Protein AF-A0A8S1VFV1-F1 (afdb_monomer_lite)

Foldseek 3Di:
DDDDDPDDDDPPDDDDDDVPQCPDPNNVVVVVVVVVVVVVVVVVVVVVVVVVVVVVVVVVVVVVVVVVVVVVVVVVVVVVVVVVVVVVVVVVVVVVVVVVVVVVVVVVVVVVVVVVVVVVVVVVVVVVVVVVVVVVVD

Radius of gyration: 51.1 Å; chains: 1; bounding box: 91×17×142 Å

Organism: NCBI:txid43138

Sequence (138 aa):
MQKTHYSSFSITSNSTDNSQNNASLKGKISSLESLMYEVADSVEIHRKEYQSLKQLKDEFESILSNKTEDMLKTLQNELIHLDDELKREVGYQLAENSRIQTQLTHLKGEKTALAIKLNELHLRISNLEVQVGNHEQN

pLDDT: mean 86.97, std 19.4, range [39.28, 98.69]

Secondary structure (DSSP, 8-state):
---------------SS-TTTSSSHHHHHHHHHHHHHHHHHHHHHHHHHHHHHHHHHHHHHHHHHHHHHHHHHHHHHHHHHHHHHHHHHHHHHHHHHHHHHHHHHHHHHHHHHHHHHHHHHHHHHHHHHHHHHHHTT-

Structure (mmCIF, N/CA/C/O backbone):
data_AF-A0A8S1VFV1-F1
#
_entry.id   AF-A0A8S1VFV1-F1
#
loop_
_atom_site.group_PDB
_atom_site.id
_atom_site.type_symbol
_atom_site.label_atom_id
_atom_site.label_alt_id
_atom_site.label_comp_id
_atom_site.label_asym_id
_atom_site.label_entity_id
_atom_site.label_seq_id
_atom_site.pdbx_PDB_ins_code
_atom_site.Cartn_x
_atom_site.Cartn_y
_atom_site.Cartn_z
_atom_site.occupancy
_atom_site.B_iso_or_equiv
_atom_site.auth_seq_id
_atom_site.auth_comp_id
_atom_site.auth_asym_id
_atom_site.auth_atom_id
_atom_site.pdbx_PDB_model_num
ATOM 1 N N . MET A 1 1 ? -8.007 12.132 36.803 1.00 41.78 1 MET A N 1
ATOM 2 C CA . MET A 1 1 ? -7.952 10.900 37.622 1.00 41.78 1 MET A CA 1
ATOM 3 C C . MET A 1 1 ? -8.260 11.285 39.064 1.00 41.78 1 MET A C 1
ATOM 5 O O . MET A 1 1 ? -7.393 11.830 39.737 1.00 41.78 1 MET A O 1
ATOM 9 N N . GLN A 1 2 ? -9.517 11.140 39.491 1.00 39.28 2 GLN A N 1
ATOM 10 C CA . GLN A 1 2 ? -9.943 11.462 40.858 1.00 39.28 2 GLN A CA 1
ATOM 11 C C . GLN A 1 2 ? -9.546 10.318 41.796 1.00 39.28 2 GLN A C 1
ATOM 13 O O . GLN A 1 2 ? -9.815 9.154 41.516 1.00 39.28 2 GLN A O 1
ATOM 18 N N . LYS A 1 3 ? -8.849 10.669 42.881 1.00 44.31 3 LYS A N 1
ATOM 19 C CA . LYS A 1 3 ? -8.423 9.752 43.940 1.00 44.31 3 LYS A CA 1
ATOM 20 C C . LYS 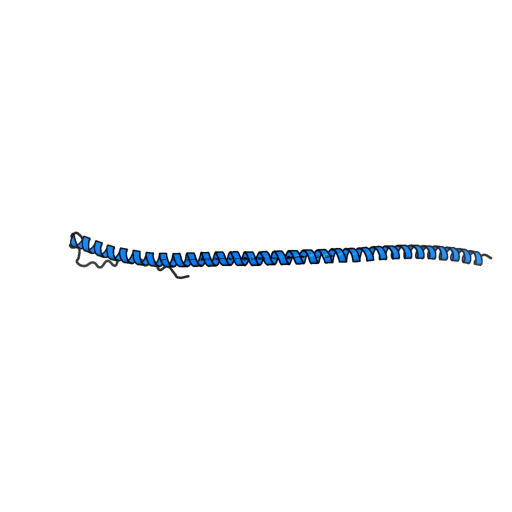A 1 3 ? -9.650 9.212 44.675 1.00 44.31 3 LYS A C 1
ATOM 22 O O . LYS A 1 3 ? -10.399 9.985 45.264 1.00 44.31 3 LYS A O 1
ATOM 27 N N . THR A 1 4 ? -9.799 7.892 44.686 1.00 49.88 4 THR A N 1
ATOM 28 C CA . THR A 1 4 ? -10.691 7.160 45.588 1.00 49.88 4 THR A CA 1
ATOM 29 C C . THR A 1 4 ? -10.267 7.446 47.031 1.00 49.88 4 THR A C 1
ATOM 31 O O . THR A 1 4 ? -9.219 6.983 47.483 1.00 49.88 4 THR A O 1
ATOM 34 N N . HIS A 1 5 ? -11.043 8.261 47.745 1.00 43.94 5 HIS A N 1
ATOM 35 C CA . HIS A 1 5 ? -10.883 8.445 49.183 1.00 43.94 5 HIS A CA 1
ATOM 36 C C . HIS A 1 5 ? -11.460 7.216 49.890 1.00 43.94 5 HIS A C 1
ATOM 38 O O . HIS A 1 5 ? -12.662 7.121 50.115 1.00 43.94 5 HIS A O 1
ATOM 44 N N . TYR A 1 6 ? -10.594 6.269 50.245 1.00 45.34 6 TYR A N 1
ATOM 45 C CA . TYR A 1 6 ? -10.916 5.286 51.271 1.00 45.34 6 TYR A CA 1
ATOM 46 C C . TYR A 1 6 ? -10.974 6.025 52.612 1.00 45.34 6 TYR A C 1
ATOM 48 O O . TYR A 1 6 ? -9.948 6.475 53.122 1.00 45.34 6 TYR A O 1
ATOM 56 N N . SER A 1 7 ? -12.180 6.206 53.151 1.00 55.59 7 SER A N 1
ATOM 57 C CA . SER A 1 7 ? -12.370 6.668 54.526 1.00 55.59 7 SER A CA 1
ATOM 58 C C . SER A 1 7 ? -11.846 5.583 55.466 1.00 55.59 7 SER A C 1
ATOM 60 O O . SER A 1 7 ? -12.406 4.490 55.549 1.00 55.59 7 SER A O 1
ATOM 62 N N . SER A 1 8 ? -10.717 5.850 56.121 1.00 51.50 8 SER A N 1
ATOM 63 C CA . SER A 1 8 ? -10.161 4.980 57.150 1.00 51.50 8 SER A CA 1
ATOM 64 C C . SER A 1 8 ? -11.067 4.982 58.380 1.00 51.50 8 SER A C 1
ATOM 66 O O . SER A 1 8 ? -11.282 6.024 58.998 1.00 51.50 8 SER A O 1
ATOM 68 N N . PHE A 1 9 ? -11.552 3.803 58.756 1.00 48.72 9 PHE A N 1
ATOM 69 C CA . PHE A 1 9 ? -12.291 3.557 59.986 1.00 48.72 9 PHE A CA 1
ATOM 70 C C . PHE A 1 9 ? -11.392 3.795 61.210 1.00 48.72 9 PHE A C 1
ATOM 72 O O . PHE A 1 9 ? -10.504 2.997 61.507 1.00 48.72 9 PHE A O 1
ATOM 79 N N . SER A 1 10 ? -11.611 4.900 61.922 1.00 47.03 10 SER A N 1
ATOM 80 C CA . SER A 1 10 ? -11.020 5.155 63.237 1.00 47.03 10 SER A CA 1
ATOM 81 C C . SER A 1 10 ? -12.103 5.042 64.309 1.00 47.03 10 SER A C 1
ATOM 83 O O . SER A 1 10 ? -12.920 5.949 64.469 1.00 47.03 10 SER A O 1
ATOM 85 N N . ILE A 1 11 ? -12.102 3.928 65.051 1.00 48.06 11 ILE A N 1
ATOM 86 C CA . ILE A 1 11 ? -12.863 3.802 66.301 1.00 48.06 11 ILE A CA 1
ATOM 87 C C . ILE A 1 11 ? -12.191 4.710 67.333 1.00 48.06 11 ILE A C 1
ATOM 89 O O . ILE A 1 11 ? -11.154 4.363 67.899 1.00 48.06 11 ILE A O 1
ATOM 93 N N . THR A 1 12 ? -12.788 5.868 67.597 1.00 42.62 12 THR A N 1
ATOM 94 C CA . THR A 1 12 ? -12.468 6.659 68.786 1.00 42.62 12 THR A CA 1
ATOM 95 C C . THR A 1 12 ? -13.215 6.058 69.972 1.00 42.62 12 THR A C 1
ATOM 97 O O . THR A 1 12 ? -14.414 6.269 70.151 1.00 42.62 12 THR A O 1
ATOM 100 N N . SER A 1 13 ? -12.498 5.281 70.780 1.00 43.47 13 SER A N 1
ATOM 101 C CA . SER A 1 13 ? -12.974 4.742 72.053 1.00 43.47 13 SER A CA 1
ATOM 102 C C . SER A 1 13 ? -13.114 5.862 73.090 1.00 43.47 13 SER A C 1
ATOM 104 O O . SER A 1 13 ? -12.183 6.125 73.846 1.00 43.47 13 SER A O 1
ATOM 106 N N . ASN A 1 14 ? -14.281 6.507 73.155 1.00 42.03 14 ASN A N 1
ATOM 107 C CA . ASN A 1 14 ? -14.669 7.305 74.319 1.00 42.03 14 ASN A CA 1
ATOM 108 C C . ASN A 1 14 ? -15.336 6.396 75.356 1.00 42.03 14 ASN A C 1
ATOM 110 O O . ASN A 1 14 ? -16.517 6.060 75.281 1.00 42.03 14 ASN A O 1
ATOM 114 N N . SER A 1 15 ? -14.536 5.985 76.334 1.00 49.12 15 SER A N 1
ATOM 115 C CA . SER A 1 15 ? -14.957 5.322 77.560 1.00 49.12 15 SER A CA 1
ATOM 116 C C . SER A 1 15 ? -15.571 6.329 78.533 1.00 49.12 15 SER A C 1
ATOM 118 O O . SER A 1 15 ? -14.842 6.981 79.279 1.00 49.12 15 SER A O 1
ATOM 120 N N . THR A 1 16 ? -16.901 6.440 78.559 1.00 42.75 16 THR A N 1
ATOM 121 C CA . THR A 1 16 ? -17.665 6.769 79.778 1.00 42.75 16 THR A CA 1
ATOM 122 C C . THR A 1 16 ? -19.147 6.406 79.600 1.00 42.75 16 THR A C 1
ATOM 124 O O . THR A 1 16 ? -19.848 6.968 78.767 1.00 42.75 16 THR A O 1
ATOM 127 N N . ASP A 1 17 ? -19.598 5.439 80.402 1.00 42.28 17 ASP A N 1
ATOM 128 C CA . ASP A 1 17 ? -20.974 5.312 80.908 1.00 42.28 17 ASP A CA 1
ATOM 129 C C . ASP A 1 17 ? -22.140 4.925 79.964 1.00 42.28 17 ASP A C 1
ATOM 131 O O . ASP A 1 17 ? -23.192 5.558 79.945 1.00 42.28 17 ASP A O 1
ATOM 135 N N . ASN A 1 18 ? -22.020 3.814 79.219 1.00 50.53 18 ASN A N 1
ATOM 136 C CA . ASN A 1 18 ? -23.182 3.239 78.506 1.00 50.53 18 ASN A CA 1
ATOM 137 C C . ASN A 1 18 ? -23.216 1.694 78.438 1.00 50.53 18 ASN A C 1
ATOM 139 O O . ASN A 1 18 ? -23.801 1.100 77.531 1.00 50.53 18 ASN A O 1
ATOM 143 N N . SER A 1 19 ? -22.579 1.015 79.401 1.00 45.59 19 SER A N 1
ATOM 144 C CA . SER A 1 19 ? -22.376 -0.448 79.376 1.00 45.59 19 SER A CA 1
ATOM 145 C C . SER A 1 19 ? -23.647 -1.276 79.665 1.00 45.59 19 SER A C 1
ATOM 147 O O . SER A 1 19 ? -23.723 -2.445 79.297 1.00 45.59 19 SER A O 1
ATOM 149 N N . GLN A 1 20 ? -24.699 -0.688 80.248 1.00 47.16 20 GLN A N 1
ATOM 150 C CA . GLN A 1 20 ? -25.957 -1.405 80.531 1.00 47.16 20 GLN A CA 1
ATOM 151 C C . GLN A 1 20 ? -27.003 -1.345 79.405 1.00 47.16 20 GLN A C 1
ATOM 153 O O . GLN A 1 20 ? -27.929 -2.155 79.395 1.00 47.16 20 GLN A O 1
ATOM 158 N N . ASN A 1 21 ? -26.849 -0.462 78.412 1.00 52.09 21 ASN A N 1
ATOM 159 C CA . ASN A 1 21 ? -27.870 -0.277 77.375 1.00 52.09 21 ASN A CA 1
ATOM 160 C C . ASN A 1 21 ? -27.671 -1.163 76.137 1.00 52.09 21 ASN A C 1
ATOM 162 O O . ASN A 1 21 ? -28.659 -1.497 75.486 1.00 52.09 21 ASN A O 1
ATOM 166 N N . ASN A 1 22 ? -26.449 -1.629 75.858 1.00 52.91 22 ASN A N 1
ATOM 167 C CA . ASN A 1 22 ? -26.134 -2.409 74.651 1.00 52.91 22 ASN A CA 1
ATOM 168 C C . ASN A 1 22 ? -26.570 -3.895 74.730 1.00 52.91 22 ASN A C 1
ATOM 170 O O . ASN A 1 22 ? -26.799 -4.550 73.716 1.00 52.91 22 ASN A O 1
ATOM 174 N N . ALA A 1 23 ? -26.749 -4.434 75.943 1.00 57.53 23 ALA A N 1
ATOM 175 C CA . ALA A 1 23 ? -27.329 -5.765 76.162 1.00 57.53 23 ALA A CA 1
ATOM 176 C C . ALA A 1 23 ? -28.871 -5.748 76.201 1.00 57.53 23 ALA A C 1
ATOM 178 O O . ALA A 1 23 ? -29.505 -6.797 76.068 1.00 57.53 23 ALA A O 1
ATOM 179 N N . SER A 1 24 ? -29.475 -4.565 76.364 1.00 74.25 24 SER A N 1
ATOM 180 C CA . SER A 1 24 ? -30.926 -4.391 76.372 1.00 74.25 24 SER A CA 1
ATOM 181 C C . SER A 1 24 ? -31.486 -4.463 74.948 1.00 74.25 24 SER A C 1
ATOM 183 O O . SER A 1 24 ? -30.858 -4.004 73.992 1.00 74.25 24 SER A O 1
ATOM 185 N N . LEU A 1 25 ? -32.701 -4.997 74.797 1.00 78.00 25 LEU A N 1
ATOM 186 C CA . LEU A 1 25 ? -33.429 -5.001 73.521 1.00 78.00 25 LEU A CA 1
ATOM 187 C C . LEU A 1 25 ? -33.479 -3.606 72.883 1.00 78.00 25 LEU A C 1
ATOM 189 O O . LEU A 1 25 ? -33.323 -3.483 71.674 1.00 78.00 25 LEU A O 1
ATOM 193 N N . LYS A 1 26 ? -33.614 -2.556 73.698 1.00 84.56 26 LYS A N 1
ATOM 194 C CA . LYS A 1 26 ? -33.684 -1.169 73.234 1.00 84.56 26 LYS A CA 1
ATOM 195 C C . LYS A 1 26 ? -32.374 -0.692 72.592 1.00 84.56 26 LYS A C 1
ATOM 197 O O . LYS A 1 26 ? -32.424 -0.013 71.574 1.00 84.56 26 LYS A O 1
ATOM 202 N N . GLY A 1 27 ? -31.218 -1.076 73.138 1.00 84.38 27 GLY A N 1
ATOM 203 C CA . GLY A 1 27 ? -29.914 -0.753 72.545 1.00 84.38 27 GLY A CA 1
ATOM 204 C C . GLY A 1 27 ? -29.672 -1.499 71.238 1.00 84.38 27 GLY A C 1
ATOM 205 O O . GLY A 1 27 ? -29.282 -0.884 70.254 1.00 84.38 27 GLY A O 1
ATOM 206 N N . LYS A 1 28 ? -30.012 -2.795 71.188 1.00 87.81 28 LYS A N 1
ATOM 207 C CA . LYS A 1 28 ? -29.935 -3.583 69.946 1.00 87.81 28 LYS A CA 1
ATOM 208 C C . LYS A 1 28 ? -30.847 -3.026 68.850 1.00 87.81 28 LYS A C 1
ATOM 210 O O . LYS A 1 28 ? -30.425 -2.962 67.702 1.00 87.81 28 LYS A O 1
ATOM 215 N N . ILE A 1 29 ? -32.065 -2.602 69.201 1.00 87.12 29 ILE A N 1
ATOM 216 C CA . ILE A 1 29 ? -33.002 -1.955 68.270 1.00 87.12 29 ILE A CA 1
ATOM 217 C C . ILE A 1 29 ? -32.421 -0.633 67.764 1.00 87.12 29 ILE A C 1
ATOM 219 O O . ILE A 1 29 ? -32.360 -0.432 66.560 1.00 87.12 29 ILE A O 1
ATOM 223 N N . SER A 1 30 ? -31.906 0.218 68.652 1.00 89.75 30 SER A N 1
AT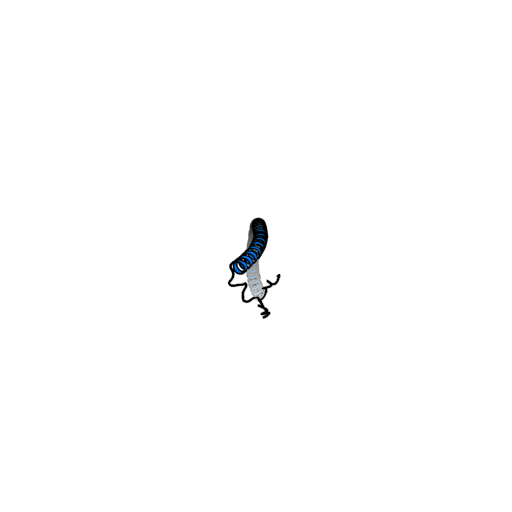OM 224 C CA . SER A 1 30 ? -31.292 1.489 68.255 1.00 89.75 30 SER A CA 1
ATOM 225 C C . SER A 1 30 ? -30.062 1.298 67.352 1.00 89.75 30 SER A C 1
ATOM 227 O O . SER A 1 30 ? -29.896 2.027 66.376 1.00 89.75 30 SER A O 1
ATOM 229 N N . SER A 1 31 ? -29.227 0.284 67.608 1.00 89.88 31 SER A N 1
ATOM 230 C CA . SER A 1 31 ? -28.115 -0.070 66.716 1.00 89.88 31 SER A CA 1
ATOM 231 C C . SER A 1 31 ? -28.589 -0.597 65.361 1.00 89.88 31 SER A C 1
ATOM 233 O O . SER A 1 31 ? -28.001 -0.249 64.341 1.00 89.88 31 SER A O 1
ATOM 235 N N . LEU A 1 32 ? -29.651 -1.408 65.328 1.00 90.81 32 LEU A N 1
ATOM 236 C CA . LEU A 1 32 ? -30.247 -1.891 64.079 1.00 90.81 32 LEU A CA 1
ATOM 237 C C . LEU A 1 32 ? -30.868 -0.754 63.264 1.00 90.81 32 LEU A C 1
ATOM 239 O O . LEU A 1 32 ? -30.707 -0.734 62.050 1.00 90.81 32 LEU A O 1
ATOM 243 N N . GLU A 1 33 ? -31.529 0.202 63.913 1.00 91.19 33 GLU A N 1
ATOM 244 C CA . GLU A 1 33 ? -32.062 1.400 63.259 1.00 91.19 33 GLU A CA 1
ATOM 245 C C . GLU A 1 33 ? -30.934 2.241 62.659 1.00 91.19 33 GLU A C 1
ATOM 247 O O . GLU A 1 33 ? -31.011 2.631 61.497 1.00 91.19 33 GLU A O 1
ATOM 252 N N . SER A 1 34 ? -29.848 2.456 63.407 1.00 92.38 34 SER A N 1
ATOM 253 C CA . SER A 1 34 ? -28.671 3.166 62.899 1.00 92.38 34 SER A CA 1
ATOM 254 C C . SER A 1 34 ? -28.056 2.468 61.683 1.00 92.38 34 SER A C 1
ATOM 256 O O . SER A 1 34 ? -27.762 3.124 60.687 1.00 92.38 34 SER A O 1
ATOM 258 N N . LEU A 1 35 ? -27.895 1.143 61.744 1.00 94.62 35 LEU A N 1
ATOM 259 C CA . LEU A 1 35 ? -27.370 0.354 60.632 1.00 94.62 35 LEU A CA 1
ATOM 260 C C . LEU A 1 35 ? -28.318 0.385 59.425 1.00 94.62 35 LEU A C 1
ATOM 262 O O . LEU A 1 35 ? -27.867 0.432 58.287 1.00 94.62 35 LEU A O 1
ATOM 266 N N . MET A 1 36 ? -29.632 0.379 59.658 1.00 94.44 36 MET A N 1
ATOM 267 C CA . MET A 1 36 ? -30.634 0.470 58.596 1.00 94.44 36 MET A CA 1
ATOM 268 C C . MET A 1 36 ? -30.512 1.788 57.825 1.00 94.44 36 MET A C 1
ATOM 270 O O . MET A 1 36 ? -30.540 1.764 56.596 1.00 94.44 36 MET A O 1
ATOM 274 N N . TYR A 1 37 ? -30.347 2.918 58.520 1.00 95.56 37 TYR A N 1
ATOM 275 C CA . TYR A 1 37 ? -30.138 4.211 57.863 1.00 95.56 37 TYR A CA 1
ATOM 276 C C . TYR A 1 37 ? -28.814 4.260 57.097 1.00 95.56 37 TYR A C 1
ATOM 278 O O . TYR A 1 37 ? -28.790 4.711 55.956 1.00 95.56 37 TYR A O 1
ATOM 286 N N . GLU A 1 38 ? -27.733 3.729 57.671 1.00 95.12 38 GLU A N 1
ATOM 287 C CA . GLU A 1 38 ? -26.427 3.680 57.004 1.00 95.12 38 GLU A CA 1
ATOM 288 C C . GLU A 1 38 ? -26.456 2.814 55.733 1.00 95.12 38 GLU A C 1
ATOM 290 O O . GLU A 1 38 ? -25.938 3.204 54.685 1.00 95.12 38 GLU A O 1
ATOM 295 N N . VAL A 1 39 ? -27.123 1.658 55.789 1.00 95.19 39 VAL A N 1
ATOM 296 C CA . VAL A 1 39 ? -27.323 0.794 54.618 1.00 95.19 39 VAL A CA 1
ATOM 297 C C . VAL A 1 39 ? -28.203 1.483 53.576 1.00 95.19 39 VAL A C 1
ATOM 299 O O . VAL A 1 39 ? -27.903 1.391 52.387 1.00 95.19 39 VAL A O 1
ATOM 302 N N . ALA A 1 40 ? -29.258 2.191 53.985 1.00 95.56 40 ALA A N 1
ATOM 303 C CA . ALA A 1 40 ? -30.118 2.931 53.063 1.00 95.56 40 ALA A CA 1
ATOM 304 C C . ALA A 1 40 ? -29.343 4.029 52.313 1.00 95.56 40 ALA A C 1
ATOM 306 O O . ALA A 1 40 ? -29.449 4.122 51.087 1.00 95.56 40 ALA A O 1
ATOM 307 N N . ASP A 1 41 ? -28.508 4.792 53.020 1.00 96.19 41 ASP A N 1
ATOM 308 C CA . ASP A 1 41 ? -27.642 5.807 52.414 1.00 96.19 41 ASP A CA 1
ATOM 309 C C . ASP A 1 41 ? -26.607 5.177 51.472 1.00 96.19 41 ASP A C 1
ATOM 311 O O . ASP A 1 41 ? -26.419 5.645 50.346 1.00 96.19 41 ASP A O 1
ATOM 315 N N . SER A 1 42 ? -25.977 4.070 51.880 1.00 95.88 42 SER A N 1
ATOM 316 C CA . SER A 1 42 ? -25.025 3.339 51.035 1.00 95.88 42 SER A CA 1
ATOM 317 C C . SER A 1 42 ? -25.672 2.819 49.746 1.00 95.88 42 SER A C 1
ATOM 319 O O . SER A 1 42 ? -25.097 2.954 48.664 1.00 95.88 42 SER A O 1
ATOM 321 N N . VAL A 1 43 ? -26.890 2.274 49.828 1.00 96.75 43 VAL A N 1
ATOM 322 C CA . VAL A 1 43 ? -27.649 1.810 48.657 1.00 96.75 43 VAL A CA 1
ATOM 323 C C . VAL A 1 43 ? -27.957 2.966 47.708 1.00 96.75 43 VAL A C 1
ATOM 325 O O . VAL A 1 43 ? -27.799 2.814 46.496 1.00 96.75 43 VAL A O 1
ATOM 328 N N . GLU A 1 44 ? -28.351 4.128 48.227 1.00 96.94 44 GLU A N 1
ATOM 329 C CA . GLU A 1 44 ? -28.649 5.297 47.397 1.00 96.94 44 GLU A CA 1
ATOM 330 C C . GLU A 1 44 ? -27.395 5.849 46.698 1.00 96.94 44 GLU A C 1
ATOM 332 O O . GLU A 1 44 ? -27.460 6.238 45.527 1.00 96.94 44 GLU A O 1
ATOM 337 N N . ILE A 1 45 ? -26.238 5.835 47.366 1.00 96.94 45 ILE A N 1
ATOM 338 C CA . ILE A 1 45 ? -24.952 6.202 46.756 1.00 96.94 45 ILE A CA 1
ATOM 339 C C . ILE A 1 45 ? -24.599 5.229 45.628 1.00 96.94 45 ILE A C 1
ATOM 341 O O . ILE A 1 45 ? -24.399 5.663 44.491 1.00 96.94 45 ILE A O 1
ATOM 345 N N . HIS A 1 46 ? -24.607 3.920 45.896 1.00 97.50 46 HIS A N 1
ATOM 346 C CA . HIS A 1 46 ? -24.296 2.912 44.878 1.00 97.50 46 HIS A CA 1
ATOM 347 C C . HIS A 1 46 ? -25.267 2.966 43.693 1.00 97.50 46 HIS A C 1
ATOM 349 O O . HIS A 1 46 ? -24.862 2.782 42.546 1.00 97.50 46 HIS A O 1
ATOM 355 N N . ARG A 1 47 ? -26.549 3.273 43.932 1.00 97.69 47 ARG A N 1
ATOM 356 C CA . ARG A 1 47 ? -27.539 3.467 42.864 1.00 97.69 47 ARG A CA 1
ATOM 357 C C . ARG A 1 47 ? -27.144 4.619 41.936 1.00 97.69 47 ARG A C 1
ATOM 359 O O . ARG A 1 47 ? -27.259 4.481 40.717 1.00 97.69 47 ARG A O 1
ATOM 366 N N . LYS A 1 48 ? -26.676 5.744 42.485 1.00 97.62 48 LYS A N 1
ATOM 367 C CA . LYS A 1 48 ? -26.211 6.899 41.696 1.00 97.62 48 LYS A CA 1
ATOM 368 C C . LYS A 1 48 ? -24.935 6.581 40.924 1.00 97.62 48 LYS A C 1
ATOM 370 O O . LYS A 1 48 ? -24.8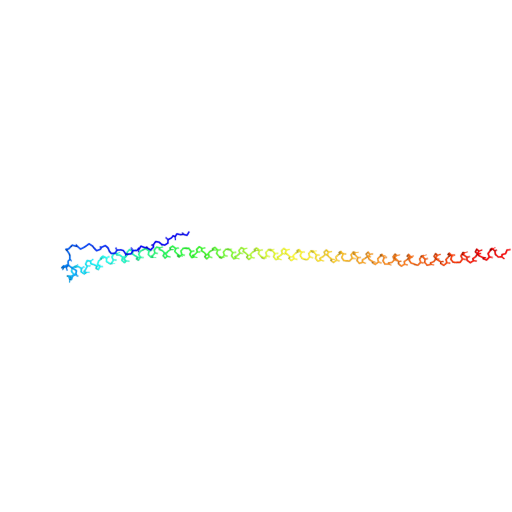47 6.907 39.741 1.00 97.62 48 LYS A O 1
ATOM 375 N N . GLU A 1 49 ? -23.975 5.916 41.559 1.00 97.56 49 GLU A N 1
ATOM 376 C CA . GLU A 1 49 ? -22.737 5.486 40.899 1.00 97.56 49 GLU A CA 1
ATOM 377 C C . GLU A 1 49 ? -23.025 4.527 39.746 1.00 97.56 49 GLU A C 1
ATOM 379 O O . GLU A 1 49 ? -22.503 4.710 38.648 1.00 97.56 49 GLU A O 1
ATOM 384 N N . TYR A 1 50 ? -23.927 3.565 39.953 1.00 97.94 50 TYR A N 1
ATOM 385 C CA . TYR A 1 50 ? -24.366 2.653 38.904 1.00 97.94 50 TYR A CA 1
ATOM 386 C C . TYR A 1 50 ? -24.998 3.397 37.722 1.00 97.94 50 TYR A C 1
ATOM 388 O O . TYR A 1 50 ? -24.685 3.101 36.570 1.00 97.94 50 TYR A O 1
ATOM 396 N N . GLN A 1 51 ? -25.858 4.388 37.983 1.00 98.12 51 GLN A N 1
ATOM 397 C CA . GLN A 1 51 ? -26.463 5.202 36.923 1.00 98.12 51 GLN A CA 1
ATOM 398 C C . GLN A 1 51 ? -25.418 5.999 36.136 1.00 98.12 51 GLN A C 1
ATOM 400 O O . GLN A 1 51 ? -25.472 6.015 34.908 1.00 98.12 51 GLN A O 1
ATOM 405 N N . SER A 1 52 ? -24.446 6.601 36.823 1.00 97.75 52 SER A N 1
ATOM 406 C CA . SER A 1 52 ? -23.327 7.301 36.183 1.00 97.75 52 SER A CA 1
ATOM 407 C C . SER A 1 52 ? -22.492 6.350 35.319 1.00 97.75 52 SER A C 1
ATOM 409 O O . SER A 1 52 ? -22.218 6.628 34.153 1.00 97.75 52 SER A O 1
ATOM 411 N N . LEU A 1 53 ? -22.165 5.167 35.848 1.00 98.19 53 LEU A N 1
ATOM 412 C CA . LEU A 1 53 ? -21.388 4.164 35.125 1.00 98.19 53 LEU A CA 1
ATOM 413 C C . LEU A 1 53 ? -22.138 3.639 33.897 1.00 98.19 53 LEU A C 1
ATOM 415 O O . LEU A 1 53 ? -21.538 3.405 32.849 1.00 98.19 53 LEU A O 1
ATOM 419 N N . LYS A 1 54 ? -23.460 3.489 34.006 1.00 98.31 54 LYS A N 1
ATOM 420 C CA . LYS A 1 54 ? -24.321 3.102 32.892 1.00 98.31 54 LYS A CA 1
ATOM 421 C C . LYS A 1 54 ? -24.341 4.170 31.793 1.00 98.31 54 LYS A C 1
ATOM 423 O O . LYS A 1 54 ? -24.202 3.814 30.629 1.00 98.31 54 LYS A O 1
ATOM 428 N N . GLN A 1 55 ? -24.441 5.452 32.147 1.00 98.12 55 GLN A N 1
ATOM 429 C CA . GLN A 1 55 ? -24.357 6.553 31.179 1.00 98.12 55 GLN A CA 1
ATOM 430 C C . GLN A 1 55 ? -22.998 6.585 30.475 1.00 98.12 55 GLN A C 1
ATOM 432 O O . GLN A 1 55 ? -22.945 6.662 29.251 1.00 98.12 55 GLN A O 1
ATOM 437 N N . LEU A 1 56 ? -21.909 6.447 31.235 1.00 97.94 56 LEU A N 1
ATOM 438 C CA . LEU A 1 56 ? -20.557 6.437 30.684 1.00 97.94 56 LEU A CA 1
ATOM 439 C C . LEU A 1 56 ? -20.324 5.239 29.750 1.00 97.94 56 LEU A C 1
ATOM 441 O O . LEU A 1 56 ? -19.675 5.374 28.716 1.00 97.94 56 LEU A O 1
ATOM 445 N N . LYS A 1 57 ? -20.878 4.066 30.085 1.00 98.12 57 LYS A N 1
ATOM 446 C CA . LYS A 1 57 ? -20.869 2.897 29.196 1.00 98.12 57 LYS A CA 1
ATOM 447 C C . LYS A 1 57 ? -21.534 3.224 27.859 1.00 98.12 57 LYS A C 1
ATOM 449 O O . LYS A 1 57 ? -20.957 2.936 26.816 1.00 98.12 57 LYS A O 1
ATOM 454 N N . ASP A 1 58 ? -22.731 3.799 27.899 1.00 98.12 58 ASP A N 1
ATOM 455 C CA . ASP A 1 58 ? -23.511 4.079 26.693 1.00 98.12 58 ASP A CA 1
ATOM 456 C C . ASP A 1 58 ? -22.832 5.176 25.837 1.00 98.12 58 ASP A C 1
ATOM 458 O O . ASP A 1 58 ? -22.815 5.090 24.608 1.00 98.12 58 ASP A O 1
ATOM 462 N N . GLU A 1 59 ? -22.174 6.154 26.472 1.00 98.25 59 GLU A N 1
ATOM 463 C CA . GLU A 1 59 ? -21.320 7.140 25.795 1.00 98.25 59 GLU A CA 1
ATOM 464 C C . GLU A 1 59 ? -20.119 6.476 25.105 1.00 98.25 59 GLU A C 1
ATOM 466 O O . GLU A 1 59 ? -19.869 6.727 23.924 1.00 98.25 59 GLU A O 1
ATOM 471 N N . PHE A 1 60 ? -19.400 5.585 25.797 1.00 98.25 60 PHE A N 1
ATOM 472 C CA . PHE A 1 60 ? -18.268 4.875 25.201 1.00 98.25 60 PHE A CA 1
ATOM 473 C C . PHE A 1 60 ? -18.678 3.976 24.039 1.00 98.25 60 PHE A C 1
ATOM 475 O O . PHE A 1 60 ? -17.964 3.932 23.040 1.00 98.25 60 PHE A O 1
ATOM 482 N N . GLU A 1 61 ? -19.813 3.285 24.134 1.00 98.31 61 GLU A N 1
ATOM 483 C CA . GLU A 1 61 ? -20.337 2.475 23.030 1.00 98.31 61 GLU A CA 1
ATOM 484 C C . GLU A 1 61 ? -20.643 3.337 21.799 1.00 98.31 61 GLU A C 1
ATOM 486 O O . GLU A 1 61 ? -20.260 2.969 20.688 1.00 98.31 61 GLU A O 1
ATOM 491 N N . SER A 1 62 ? -21.242 4.516 21.994 1.00 98.31 62 SER A N 1
ATOM 492 C CA . SER A 1 62 ? -21.490 5.481 20.915 1.00 98.31 62 SER A CA 1
ATOM 493 C C . SER A 1 62 ? -20.187 5.984 20.285 1.00 98.31 62 SER A C 1
ATOM 495 O O . SER A 1 62 ? -20.021 5.931 19.065 1.00 98.31 62 SER A O 1
ATOM 497 N N . ILE A 1 63 ? -19.217 6.406 21.105 1.00 98.44 63 ILE A N 1
ATOM 498 C CA . ILE A 1 63 ? -17.913 6.885 20.625 1.00 98.44 63 ILE A CA 1
ATOM 499 C C . ILE A 1 63 ? -17.183 5.789 19.847 1.00 98.44 63 ILE A C 1
ATOM 501 O O . ILE A 1 63 ? -16.652 6.062 18.772 1.00 98.44 63 ILE A O 1
ATOM 505 N N . LEU A 1 64 ? -17.152 4.561 20.369 1.00 98.25 64 LEU A N 1
ATOM 506 C CA . LEU A 1 64 ? -16.504 3.430 19.707 1.00 98.25 64 LEU A CA 1
ATOM 507 C C . LEU A 1 64 ? -17.166 3.124 18.367 1.00 98.25 64 LEU A C 1
ATOM 509 O O . LEU A 1 64 ? -16.462 3.014 17.369 1.00 98.25 64 LEU A O 1
ATOM 513 N N . SER A 1 65 ? -18.498 3.054 18.328 1.00 98.25 65 SER A N 1
ATOM 514 C CA . SER A 1 65 ? -19.242 2.815 17.090 1.00 98.25 65 SER A CA 1
ATOM 515 C C . SER A 1 65 ? -18.931 3.877 16.033 1.00 98.25 65 SER A C 1
ATOM 517 O O . SER A 1 65 ? -18.548 3.535 14.914 1.00 98.25 65 SER A O 1
ATOM 519 N N . ASN A 1 66 ? -19.010 5.159 16.403 1.00 98.31 66 ASN A N 1
ATOM 520 C CA . ASN A 1 66 ? -18.738 6.273 15.492 1.00 98.31 66 ASN A CA 1
ATOM 521 C C . ASN A 1 66 ? -17.283 6.258 15.008 1.00 98.31 66 ASN A C 1
ATOM 523 O O . ASN A 1 66 ? -17.017 6.358 13.814 1.00 98.31 66 ASN A O 1
ATOM 527 N N . LYS A 1 67 ? -16.325 6.055 15.923 1.00 98.19 67 LYS A N 1
ATOM 528 C CA . LYS A 1 67 ? -14.898 5.979 15.588 1.00 98.19 67 LYS A CA 1
ATOM 529 C C . LYS A 1 67 ? -14.617 4.828 14.624 1.00 98.19 67 LYS A C 1
ATOM 531 O O . LYS A 1 67 ? -13.847 5.000 13.683 1.00 98.19 67 LYS A O 1
ATOM 536 N N . THR A 1 68 ? -15.213 3.661 14.854 1.00 98.00 68 THR A N 1
ATOM 537 C CA . THR A 1 68 ? -15.060 2.503 13.971 1.00 98.00 68 THR A CA 1
ATOM 538 C C . THR A 1 68 ? -15.625 2.792 12.584 1.00 98.00 68 THR A C 1
ATOM 540 O O . THR A 1 68 ? -14.950 2.509 11.596 1.00 98.00 68 THR A O 1
ATOM 543 N N . GLU A 1 69 ? -16.810 3.393 12.493 1.00 98.44 69 GLU A N 1
ATOM 544 C CA . GLU A 1 69 ? -17.418 3.761 11.212 1.00 98.44 69 GLU A CA 1
ATOM 545 C C . GLU A 1 69 ? -16.578 4.795 10.444 1.00 98.44 69 GLU A C 1
ATOM 547 O O . GLU A 1 69 ? -16.319 4.622 9.252 1.00 98.44 69 GLU A O 1
ATOM 552 N N . ASP A 1 70 ? -16.090 5.832 11.124 1.00 98.44 70 ASP A N 1
ATOM 553 C CA . ASP A 1 70 ? -15.259 6.871 10.511 1.00 98.44 70 ASP A CA 1
ATOM 554 C C . ASP A 1 70 ? -13.918 6.318 10.015 1.00 98.44 70 ASP A C 1
ATOM 556 O O . ASP A 1 70 ? -13.466 6.655 8.915 1.00 98.44 70 ASP A O 1
ATOM 560 N N . MET A 1 71 ? -13.285 5.430 10.790 1.00 98.38 71 MET A N 1
ATOM 561 C CA . MET A 1 71 ? -12.060 4.753 10.359 1.00 98.38 71 MET A CA 1
ATOM 562 C C . MET A 1 71 ? -12.310 3.863 9.144 1.00 98.38 71 MET A C 1
ATOM 564 O O . MET A 1 71 ? -11.509 3.882 8.214 1.00 98.38 71 MET A O 1
ATOM 568 N N . LEU A 1 72 ? -13.419 3.117 9.117 1.00 98.44 72 LEU A N 1
ATOM 569 C CA . LEU A 1 72 ? -13.781 2.289 7.965 1.00 98.44 72 LEU A CA 1
ATOM 570 C C . LEU A 1 72 ? -13.956 3.140 6.704 1.00 98.44 72 LEU A C 1
ATOM 572 O O . LEU A 1 72 ? -13.374 2.816 5.672 1.00 98.44 72 LEU A O 1
ATOM 576 N N . LYS A 1 73 ? -14.684 4.259 6.796 1.00 98.50 73 LYS A N 1
ATOM 577 C CA . LYS A 1 73 ? -14.852 5.198 5.674 1.00 98.50 73 LYS A CA 1
ATOM 578 C C . LYS A 1 73 ? -13.517 5.770 5.204 1.00 98.50 73 LYS A C 1
ATOM 580 O O . LYS A 1 73 ? -13.265 5.827 4.005 1.00 98.50 73 LYS A O 1
ATOM 585 N N . THR A 1 74 ? -12.657 6.168 6.141 1.00 98.56 74 THR A N 1
ATOM 586 C CA . THR A 1 74 ? -11.333 6.729 5.831 1.00 98.56 74 THR A CA 1
ATOM 587 C C . THR A 1 74 ? -10.474 5.714 5.083 1.00 98.56 74 THR A C 1
ATOM 589 O O . THR A 1 74 ? -10.003 6.006 3.988 1.00 98.56 74 THR A O 1
ATOM 592 N N . LEU A 1 75 ? -10.348 4.496 5.616 1.00 98.38 75 LEU A N 1
ATOM 593 C CA . LEU A 1 75 ? -9.560 3.431 4.994 1.00 98.38 75 LEU A CA 1
ATOM 594 C C . LEU A 1 75 ? -10.118 3.020 3.629 1.00 98.38 75 LEU A C 1
ATOM 596 O O . LEU A 1 75 ? -9.356 2.755 2.704 1.00 98.38 75 LEU A O 1
ATOM 600 N N . GLN A 1 76 ? -11.443 2.986 3.476 1.00 98.56 76 GLN A N 1
ATOM 601 C CA . GLN A 1 76 ? -12.070 2.674 2.195 1.00 98.56 76 GLN A CA 1
ATOM 602 C C . GLN A 1 76 ? -11.769 3.748 1.140 1.00 98.56 76 GLN A C 1
ATOM 604 O O . GLN A 1 76 ? -11.475 3.410 -0.005 1.00 98.56 76 GLN A O 1
ATOM 609 N N . ASN A 1 77 ? -11.789 5.026 1.521 1.00 98.25 77 ASN A N 1
ATOM 610 C CA . ASN A 1 77 ? -11.430 6.123 0.623 1.00 98.25 77 ASN A CA 1
ATOM 611 C C . ASN A 1 77 ? -9.944 6.093 0.244 1.00 98.25 77 ASN A C 1
ATOM 613 O O . ASN A 1 77 ? -9.614 6.272 -0.926 1.00 98.25 77 ASN A O 1
ATOM 617 N N . GLU A 1 78 ? -9.054 5.831 1.206 1.00 98.50 78 GLU A N 1
ATOM 618 C CA . GLU A 1 78 ? -7.619 5.672 0.941 1.00 98.50 78 GLU A CA 1
ATOM 619 C C . GLU A 1 78 ? -7.348 4.505 -0.009 1.00 98.50 78 GLU A C 1
ATOM 621 O O . GLU A 1 78 ? -6.556 4.643 -0.938 1.00 98.50 78 GLU A O 1
ATOM 626 N N . LEU A 1 79 ? -8.044 3.378 0.171 1.00 98.38 79 LEU A N 1
ATOM 627 C CA . LEU A 1 79 ? -7.917 2.220 -0.710 1.00 98.38 79 LEU A CA 1
ATOM 628 C C . LEU A 1 79 ? -8.318 2.555 -2.152 1.00 98.38 79 LEU A C 1
ATOM 630 O O . LEU A 1 79 ? -7.607 2.182 -3.081 1.00 98.38 79 LEU A O 1
ATOM 634 N N . ILE A 1 80 ? -9.435 3.266 -2.336 1.00 98.31 80 ILE A N 1
ATOM 635 C CA . ILE A 1 80 ? -9.899 3.701 -3.661 1.00 98.31 80 ILE A CA 1
ATOM 636 C C . ILE A 1 80 ? -8.871 4.638 -4.301 1.00 98.31 80 ILE A C 1
ATOM 638 O O . ILE A 1 80 ? -8.465 4.420 -5.440 1.00 98.31 80 ILE A O 1
ATOM 642 N N . HIS A 1 81 ? -8.405 5.644 -3.557 1.00 98.31 81 HIS A N 1
ATOM 643 C CA . HIS A 1 81 ? -7.417 6.591 -4.068 1.00 98.31 81 HIS A CA 1
ATOM 644 C C . HIS A 1 81 ? -6.107 5.893 -4.456 1.00 98.31 81 HIS A C 1
ATOM 646 O O . HIS A 1 81 ? -5.524 6.195 -5.498 1.00 98.31 81 HIS A O 1
ATOM 652 N N . LEU A 1 82 ? -5.638 4.952 -3.633 1.00 98.44 82 LEU A N 1
ATOM 653 C CA . LEU A 1 82 ? -4.412 4.208 -3.896 1.00 98.44 82 LEU A CA 1
ATOM 654 C C . LEU A 1 82 ? -4.542 3.316 -5.138 1.00 98.44 82 LEU A C 1
ATOM 656 O O . LEU A 1 82 ? -3.596 3.220 -5.914 1.00 98.44 82 LEU A O 1
ATOM 660 N N . ASP A 1 83 ? -5.698 2.685 -5.347 1.00 98.19 83 ASP A N 1
ATOM 661 C CA . ASP A 1 83 ? -5.961 1.866 -6.535 1.00 98.19 83 ASP A CA 1
ATOM 662 C C . ASP A 1 83 ? -5.972 2.708 -7.823 1.00 98.19 83 ASP A C 1
ATOM 664 O O . ASP A 1 83 ? -5.364 2.328 -8.828 1.00 98.19 83 ASP A O 1
ATOM 668 N N . ASP A 1 84 ? -6.594 3.888 -7.791 1.00 98.19 84 ASP A N 1
ATOM 669 C CA . ASP A 1 84 ? -6.605 4.816 -8.927 1.00 98.19 84 ASP A CA 1
ATOM 670 C C . ASP A 1 84 ? -5.201 5.346 -9.247 1.00 98.19 84 ASP A C 1
ATOM 672 O O . ASP A 1 84 ? -4.793 5.407 -10.413 1.00 98.19 84 ASP A O 1
ATOM 676 N N . GLU A 1 85 ? -4.432 5.690 -8.215 1.00 98.44 85 GLU A N 1
ATOM 677 C CA . GLU A 1 85 ? -3.043 6.117 -8.351 1.00 98.44 85 GLU A CA 1
ATOM 678 C C . GLU A 1 85 ? -2.161 4.997 -8.911 1.00 98.44 85 GLU A C 1
ATOM 680 O O . GLU A 1 85 ? -1.420 5.223 -9.868 1.00 98.44 85 GLU A O 1
ATOM 685 N N . LEU A 1 86 ? -2.308 3.770 -8.410 1.00 98.25 86 LEU A N 1
ATOM 686 C CA . LEU A 1 86 ? -1.578 2.608 -8.909 1.00 98.25 86 LEU A CA 1
ATOM 687 C C . LEU A 1 86 ? -1.861 2.362 -10.395 1.00 98.25 86 LEU A C 1
ATOM 689 O O . LEU A 1 86 ? -0.929 2.183 -11.181 1.00 98.25 86 LEU A O 1
ATOM 693 N N . LYS A 1 87 ? -3.134 2.380 -10.806 1.00 98.25 87 LYS A N 1
ATOM 694 C CA . LYS A 1 87 ? -3.518 2.213 -12.218 1.00 98.25 87 LYS A CA 1
ATOM 695 C C . LYS A 1 87 ? -2.909 3.297 -13.099 1.00 98.25 87 LYS A C 1
ATOM 697 O O . LYS A 1 87 ? -2.412 2.996 -14.187 1.00 98.25 87 LYS A O 1
ATOM 702 N N . ARG A 1 88 ? -2.933 4.546 -12.630 1.00 98.38 88 ARG A N 1
ATOM 703 C CA . ARG A 1 88 ? -2.354 5.688 -13.338 1.00 98.38 88 ARG A CA 1
ATOM 704 C C . ARG A 1 88 ? -0.842 5.527 -13.514 1.00 98.38 88 ARG A C 1
ATOM 706 O O . ARG A 1 88 ? -0.356 5.633 -14.639 1.00 98.38 88 ARG A O 1
ATOM 713 N N . GLU A 1 89 ? -0.114 5.217 -12.443 1.00 98.44 89 GLU A N 1
ATOM 714 C CA . GLU A 1 89 ? 1.344 5.042 -12.480 1.00 98.44 89 GLU A CA 1
ATOM 715 C C . GLU A 1 89 ? 1.767 3.858 -13.355 1.00 98.44 89 GLU A C 1
ATOM 717 O O . GLU A 1 89 ? 2.686 3.983 -14.165 1.00 98.44 89 GLU A O 1
ATOM 722 N N . VAL A 1 90 ? 1.052 2.729 -13.289 1.00 98.44 90 VAL A N 1
ATOM 723 C CA . VAL A 1 90 ? 1.289 1.592 -14.194 1.00 98.44 90 VAL A CA 1
ATOM 724 C C . VAL A 1 90 ? 1.100 2.011 -15.654 1.00 98.44 90 VAL A C 1
ATOM 726 O O . VAL A 1 90 ? 1.924 1.667 -16.504 1.00 98.44 90 VAL A O 1
ATOM 729 N N . GLY A 1 91 ? 0.054 2.786 -15.952 1.00 98.44 91 GLY A N 1
ATOM 730 C CA . GLY A 1 91 ? -0.179 3.335 -17.287 1.00 98.44 91 GLY A CA 1
ATOM 731 C C . GLY A 1 91 ? 0.988 4.195 -17.779 1.00 98.44 91 GLY A C 1
ATOM 732 O O . GLY A 1 91 ? 1.485 3.983 -18.889 1.00 98.44 91 GLY A O 1
ATOM 733 N N . TYR A 1 92 ? 1.477 5.112 -16.939 1.00 98.31 92 TYR A N 1
ATOM 734 C CA . TYR A 1 92 ? 2.651 5.929 -17.256 1.00 98.31 92 TYR A CA 1
ATOM 735 C C . TYR A 1 92 ? 3.901 5.082 -17.474 1.00 98.31 92 TYR A C 1
ATOM 737 O O . TYR A 1 92 ? 4.628 5.296 -18.445 1.00 98.31 92 TYR A O 1
ATOM 745 N N . GLN A 1 93 ? 4.136 4.087 -16.623 1.00 98.44 93 GLN A N 1
ATOM 746 C CA . GLN A 1 93 ? 5.330 3.261 -16.706 1.00 98.44 93 GLN A CA 1
ATOM 747 C C . GLN A 1 93 ? 5.344 2.379 -17.957 1.00 98.44 93 GLN A C 1
ATOM 749 O O . GLN A 1 93 ? 6.396 2.211 -18.575 1.00 98.44 93 GLN A O 1
ATOM 754 N N . LEU A 1 94 ? 4.189 1.860 -18.381 1.00 98.44 94 LEU A N 1
ATOM 755 C CA . LEU A 1 94 ? 4.062 1.131 -19.644 1.00 98.44 94 LEU A CA 1
ATOM 756 C C . LEU A 1 94 ? 4.326 2.037 -20.853 1.00 98.44 94 LEU A C 1
ATOM 758 O O . LEU A 1 94 ? 5.085 1.656 -21.750 1.00 98.44 94 LEU A O 1
ATOM 762 N N . ALA A 1 95 ? 3.743 3.239 -20.868 1.00 98.19 95 ALA A N 1
ATOM 763 C CA . ALA A 1 95 ? 3.946 4.206 -21.944 1.00 98.19 95 ALA A CA 1
ATOM 764 C C . ALA A 1 95 ? 5.419 4.631 -22.051 1.00 98.19 95 ALA A C 1
ATOM 766 O O . ALA A 1 95 ? 6.000 4.630 -23.140 1.00 98.19 95 ALA A O 1
ATOM 767 N N . GLU A 1 96 ? 6.045 4.924 -20.913 1.00 98.44 96 GLU A N 1
ATOM 768 C CA . GLU A 1 96 ? 7.444 5.330 -20.846 1.00 98.44 96 GLU A CA 1
ATOM 769 C C . GLU A 1 96 ? 8.391 4.193 -21.241 1.00 98.44 96 GLU A C 1
ATOM 771 O O . GLU A 1 96 ? 9.333 4.405 -22.006 1.00 98.44 96 GLU A O 1
ATOM 776 N N . ASN A 1 97 ? 8.109 2.958 -20.821 1.00 98.50 97 ASN A N 1
ATOM 777 C CA . ASN A 1 97 ? 8.878 1.793 -21.253 1.00 98.50 97 ASN A CA 1
ATOM 778 C C . ASN A 1 97 ? 8.800 1.619 -22.779 1.00 98.50 97 ASN A C 1
ATOM 780 O O . ASN A 1 97 ? 9.830 1.484 -23.436 1.00 98.50 97 ASN A O 1
ATOM 784 N N . SER A 1 98 ? 7.608 1.735 -23.372 1.00 98.56 98 SER A N 1
ATOM 785 C CA . SER A 1 98 ? 7.437 1.691 -24.832 1.00 98.56 98 SER A CA 1
ATOM 786 C C . SER A 1 98 ? 8.235 2.790 -25.548 1.00 98.56 98 SER A C 1
ATOM 788 O O . SER A 1 98 ? 8.892 2.538 -26.568 1.00 98.56 98 SER A O 1
ATOM 790 N N . ARG A 1 99 ? 8.233 4.013 -25.001 1.00 98.62 99 ARG A N 1
ATOM 791 C CA . ARG A 1 99 ? 9.023 5.136 -25.523 1.00 98.62 99 ARG A CA 1
ATOM 792 C C . ARG A 1 99 ? 10.521 4.827 -25.483 1.00 98.62 99 ARG A C 1
ATOM 794 O O . ARG A 1 99 ? 11.203 4.985 -26.497 1.00 98.62 99 ARG A O 1
ATOM 801 N N . ILE A 1 100 ? 11.023 4.339 -24.348 1.00 98.62 100 ILE A N 1
ATOM 802 C CA . ILE A 1 100 ? 12.431 3.964 -24.161 1.00 98.62 100 ILE A CA 1
ATOM 803 C C . ILE A 1 100 ? 12.829 2.834 -25.118 1.00 98.62 100 ILE A C 1
ATOM 805 O O . ILE A 1 100 ? 13.869 2.927 -25.767 1.00 98.62 100 ILE A O 1
ATOM 809 N N . GLN A 1 101 ? 12.003 1.796 -25.269 1.00 98.62 101 GLN A N 1
ATOM 810 C CA . GLN A 1 101 ? 12.274 0.682 -26.188 1.00 98.62 101 GLN A CA 1
ATOM 811 C C . GLN A 1 101 ? 12.359 1.140 -27.647 1.00 98.62 101 GLN A C 1
ATOM 813 O O . GLN A 1 101 ? 13.233 0.693 -28.399 1.00 98.62 101 GLN A O 1
ATOM 818 N N . THR A 1 102 ? 11.493 2.074 -28.042 1.00 98.62 102 THR A N 1
ATOM 819 C CA . THR A 1 102 ? 11.523 2.675 -29.382 1.00 98.62 102 THR A CA 1
ATOM 820 C C . THR A 1 102 ? 12.831 3.435 -29.606 1.00 98.62 102 THR A C 1
ATOM 822 O O . THR A 1 102 ? 13.517 3.207 -30.605 1.00 98.62 102 THR A O 1
ATOM 825 N N . GLN A 1 103 ? 13.233 4.280 -28.650 1.00 98.62 103 GLN A N 1
ATOM 826 C CA . GLN A 1 103 ? 14.495 5.026 -28.723 1.00 98.62 103 GLN A CA 1
ATOM 827 C C . GLN A 1 103 ? 15.716 4.100 -28.737 1.00 98.62 103 GLN A C 1
ATOM 829 O O . GLN A 1 103 ? 16.635 4.296 -29.528 1.00 98.62 103 GLN A O 1
ATOM 834 N N . LEU A 1 104 ? 15.708 3.049 -27.918 1.00 98.56 104 LEU A N 1
ATOM 835 C CA . LEU A 1 104 ? 16.774 2.053 -27.882 1.00 98.56 104 LEU A CA 1
ATOM 836 C C . LEU A 1 104 ? 16.920 1.328 -29.225 1.00 98.56 104 LEU A C 1
ATOM 838 O O . LEU A 1 104 ? 18.036 1.107 -29.696 1.00 98.56 10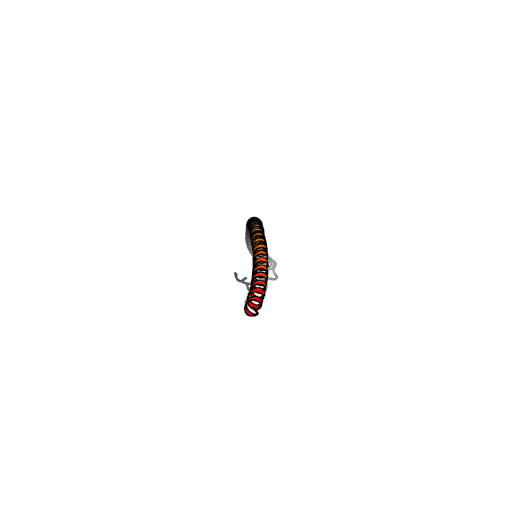4 LEU A O 1
ATOM 842 N N . THR A 1 105 ? 15.801 0.954 -29.844 1.00 98.62 105 THR A N 1
ATOM 843 C CA . THR A 1 105 ? 15.790 0.297 -31.158 1.00 98.62 105 THR A CA 1
ATOM 844 C C . THR A 1 105 ? 16.349 1.222 -32.234 1.00 98.62 105 THR A C 1
ATOM 846 O O . THR A 1 105 ? 17.184 0.799 -33.034 1.00 98.62 105 THR A O 1
ATOM 849 N N . HIS A 1 106 ? 15.955 2.496 -32.209 1.00 98.44 106 HIS A N 1
ATOM 850 C CA . HIS A 1 106 ? 16.474 3.509 -33.121 1.00 98.44 106 HIS A CA 1
ATOM 851 C C . HIS A 1 106 ? 17.997 3.675 -32.991 1.00 98.44 106 HIS A C 1
ATOM 853 O O . HIS A 1 106 ? 18.715 3.499 -33.975 1.00 98.44 106 HIS A O 1
ATOM 859 N N . LEU A 1 107 ? 18.504 3.877 -31.769 1.00 98.69 107 LEU A N 1
ATOM 860 C CA . LEU A 1 107 ? 19.941 4.019 -31.498 1.00 98.69 107 LEU A CA 1
ATOM 861 C C . LEU A 1 107 ? 20.750 2.780 -31.907 1.00 98.69 107 LEU A C 1
ATOM 863 O O . LEU A 1 107 ? 21.875 2.896 -32.393 1.00 98.69 107 LEU A O 1
ATOM 867 N N . LYS A 1 108 ? 20.194 1.573 -31.741 1.00 98.56 108 LYS A N 1
ATOM 868 C CA . LYS A 1 108 ? 20.825 0.338 -32.236 1.00 98.56 108 LYS A CA 1
ATOM 869 C C . LYS A 1 108 ? 20.963 0.347 -33.759 1.00 98.56 108 LYS A C 1
ATOM 871 O O . LYS A 1 108 ? 22.008 -0.055 -34.266 1.00 98.56 108 LYS A O 1
ATOM 876 N N . GLY A 1 109 ? 19.940 0.816 -34.473 1.00 98.12 109 GLY A N 1
ATOM 877 C CA . GLY A 1 109 ? 19.980 0.981 -35.926 1.00 98.12 109 GLY A CA 1
ATOM 878 C C . GLY A 1 109 ? 21.058 1.972 -36.365 1.00 98.12 109 GLY A C 1
ATOM 879 O O . GLY A 1 109 ? 21.883 1.642 -37.217 1.00 98.12 109 GLY A O 1
ATOM 880 N N . GLU A 1 110 ? 21.112 3.145 -35.730 1.00 98.31 110 GLU A N 1
ATOM 881 C CA . GLU A 1 110 ? 22.140 4.158 -36.001 1.00 98.31 110 GLU A CA 1
ATOM 882 C C . GLU A 1 110 ? 23.553 3.631 -35.734 1.00 98.31 110 GLU A C 1
ATOM 884 O O . GLU A 1 110 ? 24.444 3.800 -36.567 1.00 98.31 110 GLU A O 1
ATOM 889 N N . LYS A 1 111 ? 23.754 2.924 -34.614 1.00 98.38 111 LYS A N 1
ATOM 890 C CA . LYS A 1 111 ? 25.036 2.293 -34.278 1.00 98.38 111 LYS A CA 1
ATOM 891 C C . LYS A 1 111 ? 25.491 1.327 -35.372 1.00 98.38 111 LYS A C 1
ATOM 893 O O . LYS A 1 111 ? 26.655 1.366 -35.770 1.00 98.38 111 LYS A O 1
ATOM 898 N N . THR A 1 112 ? 24.597 0.469 -35.864 1.00 98.31 112 THR A N 1
ATOM 899 C CA . THR A 1 112 ? 24.916 -0.467 -36.951 1.00 98.31 112 THR A CA 1
ATOM 900 C C . THR A 1 112 ? 25.237 0.272 -38.249 1.00 98.31 112 THR A C 1
ATOM 902 O O . THR A 1 112 ? 26.232 -0.046 -38.897 1.00 98.31 112 THR A O 1
ATOM 905 N N . ALA A 1 113 ? 24.453 1.290 -38.613 1.00 98.31 113 ALA A N 1
ATOM 906 C CA . ALA A 1 113 ? 24.704 2.090 -39.811 1.00 98.31 113 ALA A CA 1
ATOM 907 C C . ALA A 1 113 ? 26.066 2.802 -39.752 1.00 98.31 113 ALA A C 1
ATO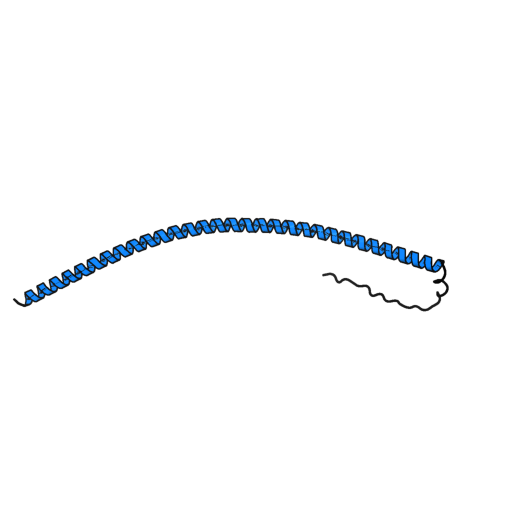M 909 O O . ALA A 1 113 ? 26.799 2.832 -40.741 1.00 98.31 113 ALA A O 1
ATOM 910 N N . LEU A 1 114 ? 26.431 3.336 -38.583 1.00 98.38 114 LEU A N 1
ATOM 911 C CA . LEU A 1 114 ? 27.723 3.978 -38.372 1.00 98.38 114 LEU A CA 1
ATOM 912 C C . LEU A 1 114 ? 28.878 2.972 -38.462 1.00 98.38 114 LEU A C 1
ATOM 914 O O . LEU A 1 114 ? 29.903 3.278 -39.065 1.00 98.38 114 LEU A O 1
ATOM 918 N N . ALA A 1 115 ? 28.701 1.761 -37.925 1.00 98.06 115 ALA A N 1
ATOM 919 C CA . ALA A 1 115 ? 29.695 0.694 -38.024 1.00 98.06 115 ALA A CA 1
ATOM 920 C C . ALA A 1 115 ? 29.947 0.259 -39.479 1.00 98.06 115 ALA A C 1
ATOM 922 O O . ALA A 1 115 ? 31.098 0.067 -39.868 1.00 98.06 115 ALA A O 1
ATOM 923 N N . ILE A 1 116 ? 28.891 0.159 -40.296 1.00 98.00 116 ILE A N 1
ATOM 924 C CA . ILE A 1 116 ? 29.012 -0.139 -41.732 1.00 98.00 116 ILE A CA 1
ATOM 925 C C . ILE A 1 116 ? 29.805 0.966 -42.437 1.00 98.00 116 ILE A C 1
ATOM 927 O O . ILE A 1 116 ? 30.809 0.672 -43.082 1.00 98.00 116 ILE A O 1
ATOM 931 N N . LYS A 1 117 ? 29.423 2.236 -42.242 1.00 97.81 117 LYS A N 1
ATOM 932 C CA . LYS A 1 117 ? 30.126 3.383 -42.842 1.00 97.81 117 LYS A CA 1
ATOM 933 C C . LYS A 1 117 ? 31.597 3.447 -42.439 1.00 97.81 117 LYS A C 1
ATOM 935 O O . LYS A 1 117 ? 32.449 3.739 -43.272 1.00 97.81 117 LYS A O 1
ATOM 940 N N . LEU A 1 118 ? 31.912 3.167 -41.174 1.00 98.19 118 LEU A N 1
ATOM 941 C CA . LEU A 1 118 ? 33.294 3.131 -40.698 1.00 98.19 118 LEU A CA 1
ATOM 942 C C . LEU A 1 118 ? 34.108 2.058 -41.436 1.00 98.19 118 LEU A C 1
ATOM 944 O O . LEU A 1 118 ? 35.232 2.319 -41.856 1.00 98.19 118 LEU A O 1
ATOM 948 N N . ASN A 1 119 ? 33.532 0.871 -41.631 1.00 98.06 119 ASN A N 1
ATOM 949 C CA . ASN A 1 119 ? 34.191 -0.207 -42.359 1.00 98.06 119 ASN A CA 1
ATOM 950 C C . ASN A 1 119 ? 34.385 0.124 -43.851 1.00 98.06 119 ASN A C 1
ATOM 952 O O . ASN A 1 119 ? 35.457 -0.110 -44.404 1.00 98.06 119 ASN A O 1
ATOM 956 N N . GLU A 1 120 ? 33.378 0.719 -44.495 1.00 97.94 120 GLU A N 1
ATOM 957 C CA . GLU A 1 120 ? 33.481 1.202 -45.880 1.00 97.94 120 GLU A CA 1
ATOM 958 C C . GLU A 1 120 ? 34.606 2.234 -46.040 1.00 97.94 120 GLU A C 1
ATOM 960 O O . GLU A 1 120 ? 35.394 2.155 -46.986 1.00 97.94 120 GLU A O 1
ATOM 965 N N . LEU A 1 121 ? 34.721 3.172 -45.094 1.00 97.94 121 LEU A N 1
ATOM 966 C CA . LEU A 1 121 ? 35.800 4.158 -45.075 1.00 97.94 121 LEU A CA 1
ATOM 967 C C . LEU A 1 121 ? 37.170 3.502 -44.883 1.00 97.94 121 LEU A C 1
ATOM 969 O O . LEU A 1 121 ? 38.091 3.842 -45.622 1.00 97.94 121 LEU A O 1
ATOM 973 N N . HIS A 1 122 ? 37.314 2.537 -43.969 1.00 97.38 122 HIS A N 1
ATOM 974 C CA . HIS A 1 122 ? 38.569 1.791 -43.807 1.00 97.38 122 HIS A CA 1
ATOM 975 C C . HIS A 1 122 ? 38.978 1.064 -45.091 1.00 97.38 122 HIS A C 1
ATOM 977 O O . HIS A 1 122 ? 40.135 1.147 -45.502 1.00 97.38 122 HIS A O 1
ATOM 983 N N . LEU A 1 123 ? 38.035 0.402 -45.769 1.00 96.88 123 LEU A N 1
ATOM 984 C CA . LEU A 1 123 ? 38.313 -0.260 -47.042 1.00 96.88 123 LEU A CA 1
ATOM 985 C C . LEU A 1 123 ? 38.720 0.753 -48.120 1.00 96.88 123 LEU A C 1
ATOM 987 O O . LEU A 1 123 ? 39.628 0.492 -48.911 1.00 96.88 123 LEU A O 1
ATOM 991 N N . ARG A 1 124 ? 38.069 1.920 -48.168 1.00 97.31 124 ARG A N 1
ATOM 992 C CA . ARG A 1 124 ? 38.419 2.982 -49.118 1.00 97.31 124 ARG A CA 1
ATOM 993 C C . ARG A 1 124 ? 39.819 3.530 -48.859 1.00 97.31 124 ARG A C 1
ATOM 995 O O . ARG A 1 124 ? 40.562 3.695 -49.821 1.00 97.31 124 ARG A O 1
ATOM 1002 N N . ILE A 1 125 ? 40.167 3.780 -47.597 1.00 96.62 125 ILE A N 1
ATOM 1003 C CA . ILE A 1 125 ? 41.504 4.229 -47.187 1.00 96.62 125 ILE A CA 1
ATOM 1004 C C . ILE A 1 125 ? 42.545 3.191 -47.606 1.00 96.62 125 ILE A C 1
ATOM 1006 O O . ILE A 1 125 ? 43.456 3.538 -48.345 1.00 96.62 125 ILE A O 1
ATOM 1010 N N . SER A 1 126 ? 42.346 1.916 -47.267 1.00 95.75 126 SER A N 1
ATOM 1011 C CA . SER A 1 126 ? 43.282 0.844 -47.629 1.00 95.75 126 SER A CA 1
ATOM 1012 C C . SER A 1 126 ? 43.492 0.720 -49.145 1.00 95.75 126 SER A C 1
ATOM 1014 O O . SER A 1 126 ? 44.620 0.590 -49.615 1.00 95.75 126 SER A O 1
ATOM 1016 N N . ASN A 1 127 ? 42.425 0.834 -49.944 1.00 95.00 127 ASN A N 1
ATOM 1017 C CA . ASN A 1 127 ? 42.552 0.844 -51.405 1.00 95.00 127 ASN A CA 1
ATOM 1018 C C . ASN A 1 127 ? 43.345 2.053 -51.920 1.00 95.00 127 ASN A C 1
ATOM 1020 O O . ASN A 1 127 ? 44.129 1.914 -52.858 1.00 95.00 127 ASN A O 1
ATOM 1024 N N . LEU A 1 128 ? 43.133 3.236 -51.336 1.00 95.12 128 LEU A N 1
ATOM 1025 C CA . LEU A 1 128 ? 43.880 4.441 -51.699 1.00 95.12 128 LEU A CA 1
ATOM 1026 C C . LEU A 1 128 ? 45.357 4.321 -51.307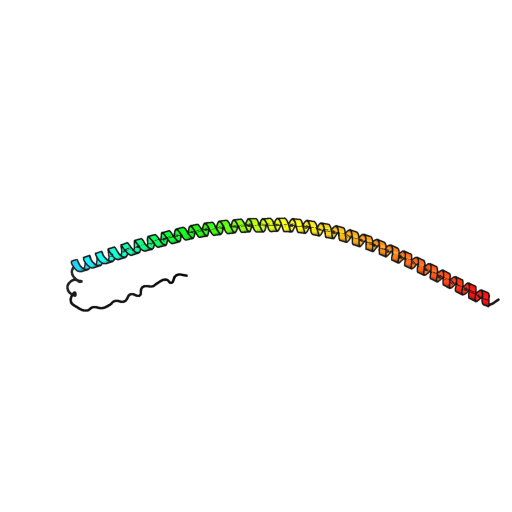 1.00 95.12 128 LEU A C 1
ATOM 1028 O O . LEU A 1 128 ? 46.212 4.679 -52.109 1.00 95.12 128 LEU A O 1
ATOM 1032 N N . GLU A 1 129 ? 45.664 3.763 -50.135 1.00 94.38 129 GLU A N 1
ATOM 1033 C CA . GLU A 1 129 ? 47.038 3.500 -49.686 1.00 94.38 129 GLU A CA 1
ATOM 1034 C C . GLU A 1 129 ? 47.789 2.590 -50.672 1.00 94.38 129 GLU A C 1
ATOM 1036 O O . GLU A 1 129 ? 48.914 2.901 -51.060 1.00 94.38 129 GLU A O 1
ATOM 1041 N N . VAL A 1 130 ? 47.148 1.519 -51.160 1.00 93.38 130 VAL A N 1
ATOM 1042 C CA . VAL A 1 130 ? 47.726 0.634 -52.191 1.00 93.38 130 VAL A CA 1
ATOM 1043 C C . VAL A 1 130 ? 47.936 1.369 -53.519 1.00 93.38 130 VAL A C 1
ATOM 1045 O O . VAL A 1 130 ? 48.980 1.216 -54.152 1.00 93.38 130 VAL A O 1
ATOM 1048 N N . GLN A 1 131 ? 46.961 2.169 -53.965 1.00 90.75 131 GLN A N 1
ATOM 1049 C CA . GLN A 1 131 ? 47.069 2.919 -55.223 1.00 90.75 131 GLN A CA 1
ATOM 1050 C C . GLN A 1 131 ? 48.198 3.951 -55.192 1.00 90.75 131 GLN A C 1
ATOM 1052 O O . GLN A 1 131 ? 48.918 4.076 -56.182 1.00 90.75 131 GLN A O 1
ATOM 1057 N N . VAL A 1 132 ? 48.360 4.658 -54.070 1.00 89.00 132 VAL A N 1
ATOM 1058 C CA . VAL A 1 132 ? 49.450 5.619 -53.863 1.00 89.00 132 VAL A CA 1
ATOM 1059 C C . VAL A 1 132 ? 50.796 4.897 -53.842 1.00 89.00 132 VAL A C 1
ATOM 1061 O O . VAL A 1 132 ? 51.677 5.264 -54.614 1.00 89.00 132 VAL A O 1
ATOM 1064 N N . GLY A 1 133 ? 50.934 3.818 -53.063 1.00 84.12 133 GLY A N 1
ATOM 1065 C CA . GLY A 1 133 ? 52.179 3.042 -53.012 1.00 84.12 133 GLY A CA 1
ATOM 1066 C C . GLY A 1 133 ? 52.596 2.459 -54.370 1.00 84.12 133 GLY A C 1
ATOM 1067 O O . GLY A 1 133 ? 53.780 2.430 -54.694 1.00 84.12 133 GLY A O 1
ATOM 1068 N N . ASN A 1 134 ? 51.632 2.059 -55.206 1.00 79.00 134 ASN A N 1
ATOM 1069 C CA . ASN A 1 134 ? 51.901 1.599 -56.573 1.00 79.00 134 ASN A CA 1
ATOM 1070 C C . ASN A 1 134 ? 52.249 2.742 -57.545 1.00 79.00 134 ASN A C 1
ATOM 1072 O O . ASN A 1 134 ? 52.939 2.503 -58.533 1.00 79.00 134 ASN A O 1
ATOM 1076 N N . HIS A 1 135 ? 51.764 3.966 -57.306 1.00 71.50 135 HIS A N 1
ATOM 1077 C CA . HIS A 1 135 ? 52.126 5.145 -58.103 1.00 71.50 135 HIS A CA 1
ATOM 1078 C C . HIS A 1 135 ? 53.553 5.627 -57.820 1.00 71.50 135 HIS A C 1
ATOM 1080 O O . HIS A 1 135 ? 54.181 6.165 -58.721 1.00 71.50 135 HIS A O 1
ATOM 1086 N N . GLU A 1 136 ? 54.074 5.422 -56.608 1.00 64.06 136 GLU A N 1
ATOM 1087 C CA . GLU A 1 136 ? 55.447 5.803 -56.233 1.00 64.06 136 GLU A CA 1
ATOM 1088 C C . GLU A 1 136 ? 56.530 4.836 -56.762 1.00 64.06 136 GLU A C 1
ATOM 1090 O O . GLU A 1 136 ? 57.715 5.158 -56.705 1.00 64.06 136 GLU A O 1
ATOM 1095 N N . GLN A 1 137 ? 56.150 3.654 -57.269 1.00 57.94 137 GLN A N 1
ATOM 1096 C CA . GLN A 1 137 ? 57.079 2.643 -57.805 1.00 57.94 137 GLN A CA 1
ATOM 1097 C C . GLN A 1 137 ? 57.295 2.704 -59.331 1.00 57.94 137 GLN A C 1
ATOM 1099 O O . GLN A 1 137 ? 58.115 1.940 -59.844 1.00 57.94 137 GLN A O 1
ATOM 1104 N N . ASN A 1 138 ? 56.593 3.588 -60.046 1.00 47.53 138 ASN A N 1
ATOM 1105 C CA . ASN A 1 138 ? 56.816 3.896 -61.469 1.00 47.53 138 ASN A CA 1
ATOM 1106 C C . ASN A 1 138 ? 57.494 5.258 -61.626 1.00 47.53 138 ASN A C 1
ATOM 1108 O O . ASN A 1 138 ? 58.286 5.398 -62.584 1.00 47.53 138 ASN A O 1
#